Protein AF-A0A382W965-F1 (afdb_monomer_lite)

InterPro domains:
  IPR027417 P-loop containing nucleoside triphosphate hydrolase [G3DSA:3.40.50.300] (1-37)
  IPR027417 P-loop containing nucleoside triphosphate hydrolase [SSF52540] (3-37)

Foldseek 3Di:
DFAWDDWDAQDWDDDVPRTPDGGDTDTDTPPDDDDDD

Structure (mmCIF, N/CA/C/O backbone):
data_AF-A0A382W965-F1
#
_entry.id   AF-A0A382W965-F1
#
loop_
_atom_site.group_PDB
_atom_site.id
_atom_site.type_symbol
_atom_site.label_atom_id
_atom_site.label_alt_id
_atom_site.label_comp_id
_atom_sit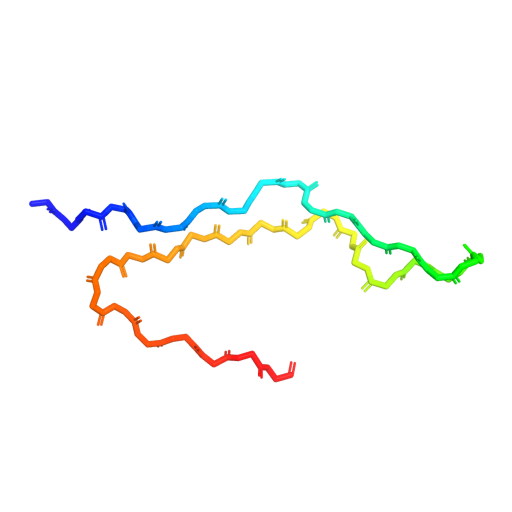e.label_asym_id
_atom_site.label_entity_id
_atom_site.label_seq_id
_atom_site.pdbx_PDB_ins_code
_atom_site.Cartn_x
_atom_site.Cartn_y
_atom_site.Cartn_z
_atom_site.occupancy
_atom_site.B_iso_or_equiv
_atom_site.auth_seq_id
_atom_site.auth_comp_id
_atom_site.auth_asym_id
_atom_site.auth_atom_id
_atom_site.pdbx_PDB_model_num
ATOM 1 N N . MET A 1 1 ? -15.115 6.880 16.816 1.00 64.62 1 MET A N 1
ATOM 2 C CA . MET A 1 1 ? -14.352 7.133 15.575 1.00 64.62 1 MET A CA 1
ATOM 3 C C . MET A 1 1 ? -13.477 5.919 15.325 1.00 64.62 1 MET A C 1
ATOM 5 O O . MET A 1 1 ? -12.857 5.466 16.276 1.00 64.62 1 MET A O 1
ATOM 9 N N . THR A 1 2 ? -13.486 5.333 14.129 1.00 77.00 2 THR A N 1
ATOM 10 C CA . THR A 1 2 ? -12.597 4.201 13.807 1.00 77.00 2 THR A CA 1
ATOM 11 C C . THR A 1 2 ? -11.151 4.678 13.761 1.00 77.00 2 THR A C 1
ATOM 13 O O . THR A 1 2 ? -10.852 5.619 13.029 1.00 77.00 2 THR A O 1
ATOM 16 N N . GLU A 1 3 ? -10.297 4.040 14.556 1.00 93.81 3 GLU A N 1
ATOM 17 C CA . GLU A 1 3 ? -8.861 4.307 14.651 1.00 93.81 3 GLU A CA 1
ATOM 18 C C . GLU A 1 3 ? -8.162 3.884 13.347 1.00 93.81 3 GLU A C 1
ATOM 20 O O . GLU A 1 3 ? -8.379 2.771 12.855 1.00 93.81 3 GLU A O 1
ATOM 25 N N . GLU A 1 4 ? -7.365 4.780 12.765 1.00 95.75 4 GLU A N 1
ATOM 26 C CA . GLU A 1 4 ? -6.501 4.460 11.627 1.00 95.75 4 GLU A CA 1
ATOM 27 C C . GLU A 1 4 ? -5.347 3.573 12.096 1.00 95.75 4 GLU A C 1
ATOM 29 O O . GLU A 1 4 ? -4.701 3.881 13.095 1.00 95.75 4 GLU A O 1
ATOM 34 N N . LEU A 1 5 ? -5.108 2.467 11.389 1.00 96.94 5 LEU A N 1
ATOM 35 C CA . LEU A 1 5 ? -4.072 1.499 11.744 1.00 96.94 5 LEU A CA 1
ATOM 36 C C . LEU A 1 5 ? -2.861 1.589 10.811 1.00 96.94 5 LEU A C 1
ATOM 38 O O . LEU A 1 5 ? -1.725 1.513 11.272 1.00 96.94 5 LEU A O 1
ATOM 42 N N . LEU A 1 6 ? -3.097 1.731 9.506 1.00 96.88 6 LEU A N 1
ATOM 43 C CA . LEU A 1 6 ? -2.043 1.831 8.502 1.00 96.88 6 LEU A CA 1
ATOM 44 C C . LEU A 1 6 ? -2.436 2.843 7.434 1.00 96.88 6 LEU A C 1
ATOM 46 O O . LEU A 1 6 ? -3.521 2.756 6.862 1.00 96.88 6 LEU A O 1
ATOM 50 N N . ARG A 1 7 ? -1.506 3.735 7.102 1.00 97.25 7 ARG A N 1
ATOM 51 C CA . ARG A 1 7 ? -1.631 4.646 5.972 1.00 97.25 7 ARG A CA 1
ATOM 52 C C . ARG A 1 7 ? -0.424 4.519 5.051 1.00 97.25 7 ARG A C 1
ATOM 54 O O . ARG A 1 7 ? 0.718 4.579 5.495 1.00 97.25 7 ARG A O 1
ATOM 61 N N . LEU A 1 8 ? -0.702 4.338 3.769 1.00 97.69 8 LEU A N 1
ATOM 62 C CA . LEU A 1 8 ? 0.253 4.361 2.673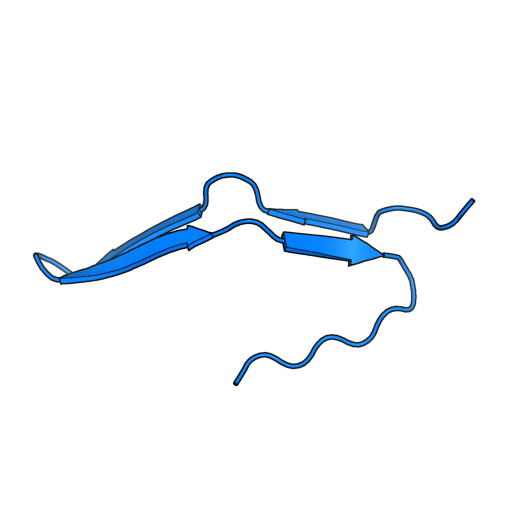 1.00 97.69 8 LEU A CA 1
ATOM 63 C C . LEU A 1 8 ? -0.060 5.589 1.822 1.00 97.69 8 LEU A C 1
ATOM 65 O O . LEU A 1 8 ? -1.175 5.713 1.318 1.00 97.69 8 LEU A O 1
ATOM 69 N N . GLU A 1 9 ? 0.917 6.472 1.658 1.00 97.94 9 GLU A N 1
ATOM 70 C CA . GLU A 1 9 ? 0.793 7.679 0.841 1.00 97.94 9 GLU A CA 1
ATOM 71 C C . GLU A 1 9 ? 1.878 7.666 -0.232 1.00 97.94 9 GLU A C 1
ATOM 73 O O . GLU A 1 9 ? 3.049 7.411 0.058 1.00 97.94 9 GLU A O 1
ATOM 78 N N . ASN A 1 10 ? 1.469 7.910 -1.476 1.00 98.31 10 ASN A N 1
ATOM 79 C CA . ASN A 1 10 ? 2.338 8.048 -2.640 1.00 98.31 10 ASN A CA 1
ATOM 80 C C . ASN A 1 10 ? 3.404 6.941 -2.745 1.00 98.31 10 ASN A C 1
ATOM 82 O O . ASN A 1 10 ? 4.587 7.217 -2.944 1.00 98.31 10 ASN A O 1
ATOM 86 N N . ILE A 1 11 ? 3.007 5.673 -2.614 1.00 98.06 11 ILE A N 1
ATOM 87 C CA . ILE A 1 11 ? 3.940 4.546 -2.695 1.00 98.06 11 ILE A CA 1
ATOM 88 C C . ILE A 1 11 ? 4.370 4.300 -4.144 1.00 98.06 11 ILE A C 1
ATOM 90 O O . ILE A 1 11 ? 3.546 4.147 -5.051 1.00 98.06 11 ILE A O 1
ATOM 94 N N . TYR A 1 12 ? 5.687 4.186 -4.341 1.00 98.25 12 TYR A N 1
ATOM 95 C CA . TYR A 1 12 ? 6.323 3.820 -5.606 1.00 98.25 12 TYR A CA 1
ATOM 96 C C . TYR A 1 12 ? 7.274 2.641 -5.415 1.00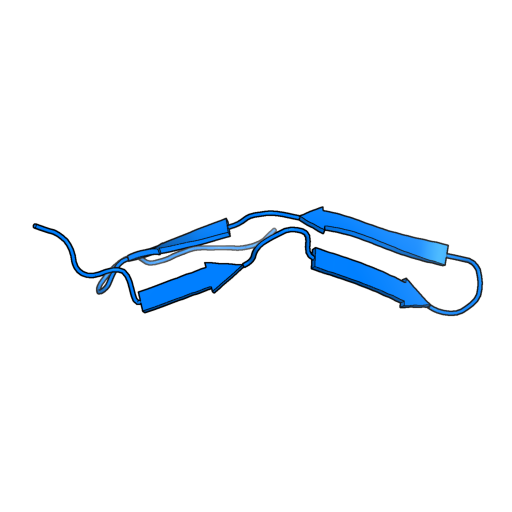 98.25 12 TYR A C 1
ATOM 98 O O . TYR A 1 12 ? 7.994 2.553 -4.419 1.00 98.25 12 TYR A O 1
ATOM 106 N N . LYS A 1 13 ? 7.336 1.752 -6.408 1.00 97.56 13 LYS A N 1
ATOM 107 C CA . LYS A 1 13 ? 8.287 0.636 -6.427 1.00 97.56 13 LYS A CA 1
ATOM 108 C C . LYS A 1 13 ? 8.721 0.329 -7.851 1.00 97.56 13 LYS A C 1
ATOM 110 O O . LYS A 1 13 ? 7.895 0.260 -8.758 1.00 97.56 13 LYS A O 1
ATOM 115 N N . ASN A 1 14 ? 10.022 0.095 -8.013 1.00 98.25 14 ASN A N 1
ATOM 116 C CA . ASN A 1 14 ? 10.640 -0.293 -9.275 1.00 98.25 14 ASN A CA 1
ATOM 117 C C . ASN A 1 14 ? 11.494 -1.554 -9.090 1.00 98.25 14 ASN A C 1
ATOM 119 O O . ASN A 1 14 ? 12.114 -1.733 -8.037 1.00 98.25 14 ASN A O 1
ATOM 123 N N . PHE A 1 15 ? 11.555 -2.383 -10.130 1.00 98.06 15 PHE A N 1
ATOM 124 C CA . PHE A 1 15 ? 12.531 -3.461 -10.2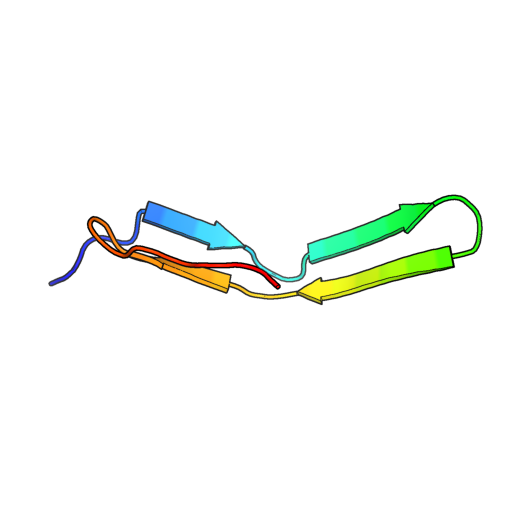82 1.00 98.06 15 PHE A CA 1
ATOM 125 C C . PHE A 1 15 ? 13.315 -3.214 -11.572 1.00 98.06 15 PHE A C 1
ATOM 127 O O . PHE A 1 15 ? 12.801 -3.399 -12.676 1.00 98.06 15 PHE A O 1
ATOM 134 N N . GLY A 1 16 ? 14.545 -2.712 -11.424 1.00 96.75 16 GLY A N 1
ATOM 135 C CA . GLY A 1 16 ? 15.311 -2.167 -12.543 1.00 96.75 16 GLY A CA 1
ATOM 136 C C . GLY A 1 16 ? 14.524 -1.059 -13.244 1.00 96.75 16 GLY A C 1
ATOM 137 O O . GLY A 1 16 ? 14.110 -0.087 -12.614 1.00 96.75 16 GLY A O 1
ATOM 138 N N . ASN A 1 17 ? 14.267 -1.252 -14.536 1.00 96.44 17 ASN A N 1
ATOM 139 C CA . ASN A 1 17 ? 13.548 -0.287 -15.369 1.00 96.44 17 ASN A CA 1
ATOM 140 C C . ASN A 1 17 ? 12.018 -0.460 -15.332 1.00 96.44 17 ASN A C 1
ATOM 142 O O . ASN A 1 17 ? 11.300 0.321 -15.956 1.00 96.44 17 ASN A O 1
ATOM 146 N N . VAL A 1 18 ? 11.499 -1.469 -14.624 1.00 97.75 18 VAL A N 1
ATOM 147 C CA . VAL A 1 18 ? 10.058 -1.738 -14.545 1.00 97.75 18 VAL A CA 1
ATOM 148 C C . VAL A 1 18 ? 9.459 -1.017 -13.342 1.00 97.75 18 VAL A C 1
ATOM 150 O O . VAL A 1 18 ? 9.843 -1.283 -12.202 1.00 97.75 18 VAL A O 1
ATOM 153 N N . LYS A 1 19 ? 8.485 -0.134 -13.594 1.00 97.06 19 LYS A N 1
ATOM 154 C CA . LYS A 1 19 ? 7.686 0.530 -12.553 1.00 97.06 19 LYS A CA 1
ATOM 155 C C . LYS A 1 19 ? 6.527 -0.380 -12.154 1.00 97.06 19 LYS A C 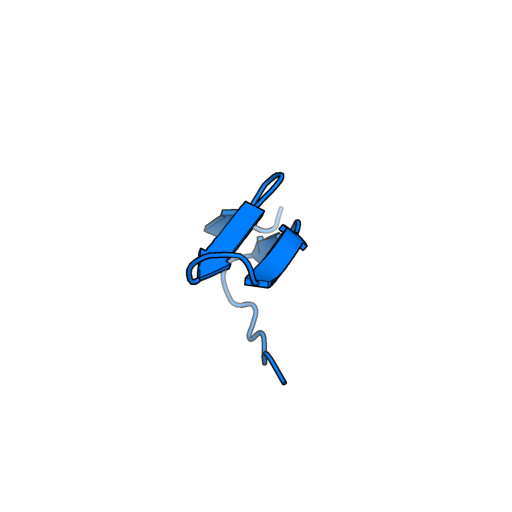1
ATOM 157 O O . LYS A 1 19 ? 5.587 -0.525 -12.928 1.00 97.06 19 LYS A O 1
ATOM 162 N N . VAL A 1 20 ? 6.603 -0.995 -10.975 1.00 97.38 20 VAL A N 1
ATOM 163 C CA . VAL A 1 20 ? 5.598 -1.971 -10.511 1.00 97.38 20 VAL A CA 1
ATOM 164 C C . VAL A 1 20 ? 4.544 -1.374 -9.590 1.00 97.38 20 VAL A C 1
ATOM 166 O O . VAL A 1 20 ? 3.411 -1.831 -9.612 1.00 97.38 20 VAL A O 1
ATOM 169 N N . LEU A 1 21 ? 4.877 -0.333 -8.825 1.00 97.88 21 LEU A N 1
ATOM 170 C CA . LEU A 1 21 ? 3.896 0.474 -8.098 1.00 97.88 21 LEU A CA 1
ATOM 171 C C . LEU A 1 21 ? 4.131 1.939 -8.446 1.00 97.88 21 LEU A C 1
ATOM 173 O O . LEU A 1 21 ? 5.278 2.402 -8.456 1.00 97.88 21 LEU A O 1
ATOM 177 N N . LYS A 1 22 ? 3.050 2.661 -8.737 1.00 97.62 22 LYS A N 1
ATOM 178 C CA . LYS A 1 22 ? 3.083 4.079 -9.084 1.00 97.62 22 LYS A CA 1
ATOM 179 C C . LYS A 1 22 ? 1.948 4.793 -8.363 1.00 97.62 22 LYS A C 1
ATOM 181 O O . LYS A 1 22 ? 0.794 4.547 -8.686 1.00 97.62 22 LYS A O 1
ATOM 186 N N . ASP A 1 23 ? 2.307 5.681 -7.443 1.00 98.06 23 ASP A N 1
ATOM 187 C CA . ASP A 1 23 ? 1.370 6.529 -6.700 1.00 98.06 23 ASP A CA 1
ATOM 188 C C . ASP A 1 23 ? 0.258 5.757 -5.968 1.00 98.06 23 ASP A C 1
ATOM 190 O O . ASP A 1 23 ? -0.925 6.093 -6.032 1.00 98.06 23 ASP A O 1
ATOM 194 N N . VAL A 1 24 ? 0.628 4.669 -5.292 1.00 97.69 24 VAL A N 1
ATOM 195 C CA . VAL A 1 24 ? -0.343 3.852 -4.561 1.00 97.69 24 VAL A CA 1
ATOM 196 C C . VAL A 1 24 ? -0.633 4.488 -3.205 1.00 97.69 24 VAL A C 1
ATOM 198 O O . VAL A 1 24 ? 0.282 4.749 -2.424 1.00 97.69 24 VAL A O 1
ATOM 201 N N . ASN A 1 25 ? -1.917 4.705 -2.927 1.00 98.00 25 ASN A N 1
ATOM 202 C CA . ASN A 1 25 ? -2.415 5.270 -1.679 1.00 98.00 25 ASN A CA 1
ATOM 203 C C . ASN A 1 25 ? -3.411 4.290 -1.047 1.00 98.00 25 ASN A C 1
ATOM 205 O O . ASN A 1 25 ? -4.276 3.755 -1.742 1.00 98.00 25 ASN A O 1
ATOM 209 N N . MET A 1 26 ? -3.295 4.040 0.256 1.00 97.50 26 MET A N 1
ATOM 210 C CA . MET A 1 26 ? -4.177 3.129 0.989 1.00 97.50 26 MET A CA 1
ATOM 211 C C . MET A 1 26 ? -4.334 3.577 2.438 1.00 97.50 26 MET A C 1
ATOM 213 O O . MET A 1 26 ? -3.386 4.047 3.058 1.00 97.50 26 MET A O 1
ATOM 217 N N . ASN A 1 27 ? -5.524 3.378 2.990 1.00 97.19 27 ASN A N 1
ATOM 218 C CA . ASN A 1 27 ? -5.798 3.555 4.408 1.00 97.19 27 ASN A CA 1
ATOM 219 C C . ASN A 1 27 ? -6.504 2.299 4.921 1.00 97.19 27 ASN A C 1
ATOM 221 O O . ASN A 1 27 ? -7.489 1.881 4.319 1.00 97.19 27 ASN A O 1
ATOM 225 N N . ILE A 1 28 ? -5.994 1.713 6.002 1.00 97.12 28 ILE A N 1
ATOM 226 C CA . ILE A 1 28 ? -6.577 0.553 6.673 1.00 97.12 28 ILE A CA 1
ATOM 227 C C . ILE A 1 28 ? -6.917 0.949 8.105 1.00 97.12 28 ILE A C 1
ATOM 229 O O . ILE A 1 28 ? -6.063 1.424 8.863 1.00 97.12 28 ILE A O 1
ATOM 233 N N . LYS A 1 29 ? -8.169 0.719 8.493 1.00 97.19 29 LYS A N 1
ATOM 234 C CA . LYS A 1 29 ? -8.672 0.991 9.841 1.00 97.19 29 LYS A CA 1
ATOM 235 C C . LYS A 1 29 ? -8.543 -0.235 10.737 1.00 97.19 29 LYS A C 1
ATOM 237 O O . LYS A 1 29 ? -8.526 -1.380 10.290 1.00 97.19 29 LYS A O 1
ATOM 242 N N . LYS A 1 30 ? -8.497 -0.010 12.047 1.00 96.50 30 LYS A N 1
ATOM 243 C CA . LYS A 1 30 ? -8.458 -1.094 13.034 1.00 96.50 30 LYS A CA 1
ATOM 244 C C . LYS A 1 30 ? -9.684 -2.006 12.904 1.00 96.50 30 LYS A C 1
ATOM 246 O O . LYS A 1 30 ? -10.816 -1.536 12.993 1.00 96.50 30 LYS A O 1
ATOM 251 N N . GLY A 1 31 ? -9.443 -3.308 12.736 1.00 95.94 31 GLY A N 1
ATOM 252 C CA . GLY A 1 31 ? -10.482 -4.331 12.558 1.00 95.94 31 GLY A CA 1
ATOM 253 C C . GLY A 1 31 ? -10.932 -4.551 11.108 1.00 95.94 31 GLY A C 1
ATOM 254 O O . GLY A 1 31 ? -11.759 -5.425 10.866 1.00 95.94 31 GLY A O 1
ATOM 255 N N . GLU A 1 32 ? -10.398 -3.792 10.150 1.00 96.00 32 GLU A N 1
ATOM 256 C CA . GLU A 1 32 ? -10.675 -3.962 8.723 1.00 96.00 32 GLU A CA 1
ATOM 257 C C . GLU A 1 32 ? -9.859 -5.126 8.135 1.00 96.00 32 GLU A C 1
ATOM 259 O O . GLU A 1 32 ? -8.661 -5.249 8.393 1.00 96.00 32 GLU A O 1
ATOM 264 N N . ILE A 1 33 ? -10.508 -5.983 7.337 1.00 95.50 33 ILE A N 1
ATOM 265 C CA . ILE A 1 33 ? -9.853 -7.064 6.588 1.00 95.50 33 ILE A CA 1
ATOM 266 C C . ILE A 1 33 ? -9.776 -6.635 5.124 1.00 95.50 33 ILE A C 1
ATOM 268 O O . ILE A 1 33 ? -10.803 -6.489 4.465 1.00 95.50 33 ILE A O 1
ATOM 272 N N . VAL A 1 34 ? -8.556 -6.454 4.620 1.00 95.50 34 VAL A N 1
ATOM 273 C CA . VAL A 1 34 ? -8.286 -6.039 3.238 1.00 95.50 34 VAL A CA 1
ATOM 274 C C . VAL A 1 34 ? -7.638 -7.195 2.485 1.00 95.50 34 VAL A C 1
ATOM 276 O O . VAL A 1 34 ? -6.654 -7.768 2.950 1.00 95.50 34 VAL A O 1
ATOM 279 N N . ALA A 1 35 ? -8.176 -7.524 1.312 1.00 96.19 35 ALA A N 1
ATOM 280 C CA . ALA A 1 35 ? -7.557 -8.451 0.373 1.00 96.19 35 ALA A CA 1
ATOM 281 C C . ALA A 1 35 ? -6.932 -7.667 -0.788 1.00 96.19 35 ALA A C 1
ATOM 283 O O . ALA A 1 35 ? -7.563 -6.770 -1.347 1.00 96.19 35 ALA A O 1
ATOM 284 N N . LEU A 1 36 ? -5.699 -8.023 -1.144 1.00 93.69 36 LEU A N 1
ATOM 285 C CA . LEU A 1 36 ? -5.010 -7.542 -2.340 1.00 93.69 36 LEU A CA 1
ATOM 286 C C . LEU A 1 36 ? -5.015 -8.672 -3.374 1.00 93.69 36 LEU A C 1
ATOM 288 O O . LEU A 1 36 ? -4.662 -9.800 -3.025 1.00 93.69 36 LEU A O 1
ATOM 292 N N . ILE A 1 37 ? -5.429 -8.366 -4.605 1.00 87.81 37 ILE A N 1
ATOM 293 C CA . ILE A 1 37 ? -5.522 -9.309 -5.733 1.00 87.81 37 ILE A CA 1
ATOM 294 C C . ILE A 1 37 ? -4.614 -8.898 -6.886 1.00 87.81 37 ILE A C 1
ATOM 296 O O . ILE A 1 37 ? -4.352 -7.680 -7.019 1.00 87.81 37 ILE A O 1
#

pLDDT: mean 95.33, std 6.31, range [64.62, 98.31]

Sequence (37 aa):
MTEELLRLENIYKNFGNVKVLKDVNMNIKKGEIVALI

Secondary structure (DSSP, 8-state):
-PPEEEEEEEEEEEETTEEEEEEEEEEEETT------

Organism: NCBI: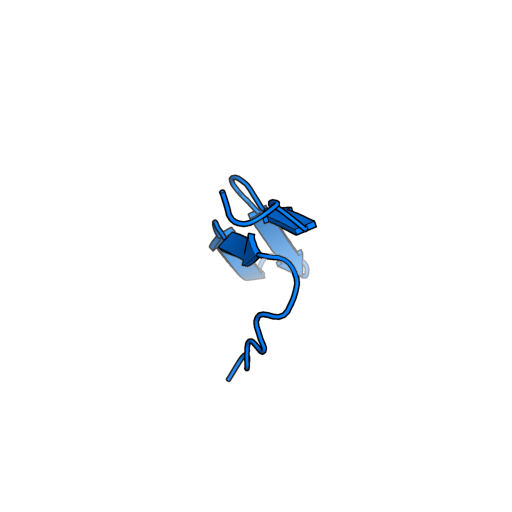txid408172

Radius of gyration: 12.83 Å; chains: 1; bounding box: 30×17×31 Å